Protein AF-F8VVF8-F1 (afdb_monomer_lite)

Structure (mmCIF, N/CA/C/O backbone):
data_AF-F8VVF8-F1
#
_entry.id   AF-F8VVF8-F1
#
loop_
_atom_site.group_PDB
_atom_site.id
_atom_site.type_symbol
_atom_site.label_atom_id
_atom_site.label_alt_id
_atom_site.label_comp_id
_atom_s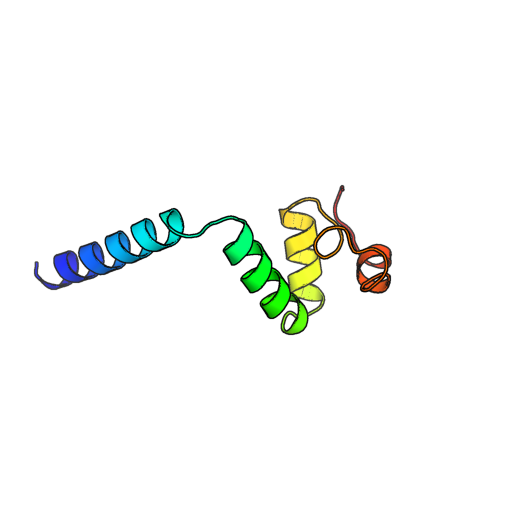ite.label_asym_id
_atom_site.label_entity_id
_atom_site.label_seq_id
_atom_site.pdbx_PDB_ins_code
_atom_site.Cartn_x
_atom_site.Cartn_y
_atom_site.Cartn_z
_atom_site.occupancy
_atom_site.B_iso_or_equiv
_atom_site.auth_seq_id
_atom_site.auth_comp_id
_atom_site.auth_asym_id
_atom_site.auth_atom_id
_atom_site.pdbx_PDB_model_num
ATOM 1 N N .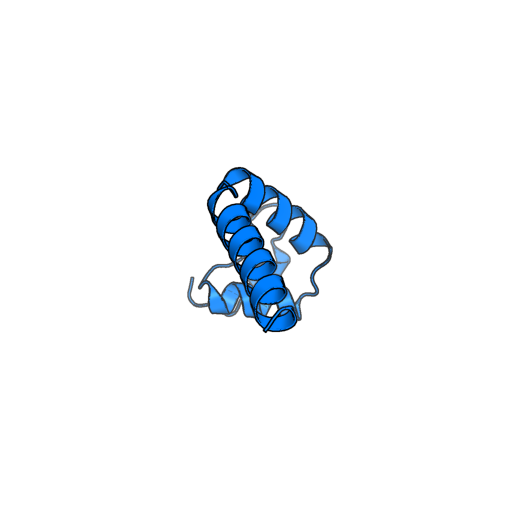 MET A 1 1 ? -27.074 -10.868 17.898 1.00 76.38 1 MET A N 1
ATOM 2 C CA . MET A 1 1 ? -27.234 -9.704 16.992 1.00 76.38 1 MET A CA 1
ATOM 3 C C . MET A 1 1 ? -26.195 -8.595 17.222 1.00 76.38 1 MET A C 1
ATOM 5 O O . MET A 1 1 ? -25.904 -7.880 16.279 1.00 76.38 1 MET A O 1
ATOM 9 N N . ILE A 1 2 ? -25.565 -8.488 18.405 1.00 90.94 2 ILE A N 1
ATOM 10 C CA . ILE A 1 2 ? -24.519 -7.478 18.701 1.00 90.94 2 ILE A CA 1
ATOM 11 C C . ILE A 1 2 ? -23.245 -7.642 17.851 1.00 90.94 2 ILE A C 1
ATOM 13 O O . ILE A 1 2 ? -22.726 -6.661 17.331 1.00 90.94 2 ILE A O 1
ATOM 17 N N . ILE A 1 3 ? -22.764 -8.874 17.664 1.00 94.50 3 ILE A N 1
ATOM 18 C CA . ILE A 1 3 ? -21.538 -9.146 16.890 1.00 94.50 3 ILE A CA 1
ATOM 19 C C . ILE A 1 3 ? -21.677 -8.691 15.430 1.00 94.50 3 ILE A C 1
ATOM 21 O O . ILE A 1 3 ? -20.778 -8.050 14.901 1.00 94.50 3 ILE A O 1
ATOM 25 N N . LEU A 1 4 ? -22.832 -8.948 14.806 1.00 90.62 4 LEU A N 1
ATOM 26 C CA . LEU A 1 4 ? -23.122 -8.496 13.440 1.00 90.62 4 LEU A CA 1
ATOM 27 C C . LEU A 1 4 ? -23.113 -6.962 13.336 1.00 90.62 4 LEU A C 1
ATOM 29 O O . LEU A 1 4 ? -22.567 -6.419 12.382 1.00 90.62 4 LEU A O 1
ATOM 33 N N . GLY A 1 5 ? -23.651 -6.265 14.344 1.00 94.25 5 GLY A N 1
ATOM 34 C CA . GLY A 1 5 ? -23.603 -4.803 14.416 1.00 94.25 5 GLY A CA 1
ATOM 35 C C . GLY A 1 5 ? -22.179 -4.252 14.546 1.00 94.25 5 GLY A C 1
ATOM 36 O O . GLY A 1 5 ? -21.831 -3.299 13.858 1.00 94.25 5 GLY A O 1
ATOM 37 N N . LEU A 1 6 ? -21.325 -4.876 15.367 1.00 95.19 6 LEU A N 1
ATOM 38 C CA . LEU A 1 6 ? -19.918 -4.474 15.495 1.00 95.19 6 LEU A CA 1
ATOM 39 C C . LEU A 1 6 ? -19.151 -4.643 14.179 1.00 95.19 6 LEU A C 1
ATOM 41 O O . LEU A 1 6 ? -18.436 -3.732 13.768 1.00 95.19 6 LEU A O 1
ATOM 45 N N . VAL A 1 7 ? -19.333 -5.774 13.493 1.00 95.62 7 VAL A N 1
ATOM 46 C CA . VAL A 1 7 ? -18.700 -6.022 12.188 1.00 95.62 7 VAL A CA 1
ATOM 47 C C . VAL A 1 7 ? -19.155 -4.990 11.152 1.00 95.62 7 VAL A C 1
ATOM 49 O O . VAL A 1 7 ? -18.325 -4.483 10.401 1.00 95.62 7 VAL A O 1
ATOM 52 N N . PHE A 1 8 ? -20.437 -4.615 11.158 1.00 95.12 8 PHE A N 1
ATOM 53 C CA . PHE A 1 8 ? -20.969 -3.578 10.272 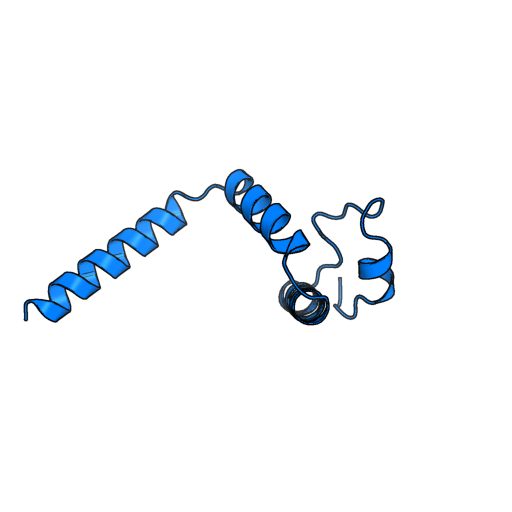1.00 95.12 8 PHE A CA 1
ATOM 54 C C . PHE A 1 8 ? -20.309 -2.212 10.508 1.00 95.12 8 PHE A C 1
ATOM 56 O O . PHE A 1 8 ? -19.923 -1.543 9.551 1.00 95.12 8 PHE A O 1
ATOM 63 N N . ILE A 1 9 ? -20.111 -1.818 11.772 1.00 95.81 9 ILE A N 1
ATOM 64 C CA . ILE A 1 9 ? -19.421 -0.563 12.109 1.00 95.81 9 ILE A CA 1
ATOM 65 C C . ILE A 1 9 ? -17.971 -0.592 11.609 1.00 95.81 9 ILE A C 1
ATOM 67 O O . ILE A 1 9 ? -17.532 0.367 10.978 1.00 95.81 9 ILE A O 1
ATOM 71 N N . PHE A 1 10 ? -17.237 -1.688 11.831 1.00 95.75 10 PHE A N 1
ATOM 72 C CA . PHE A 1 10 ? -15.859 -1.807 11.342 1.00 95.75 10 PHE A CA 1
ATOM 73 C C . PHE A 1 10 ? -15.772 -1.721 9.817 1.00 95.75 10 PHE A C 1
ATOM 75 O O . PHE A 1 10 ? -14.951 -0.971 9.294 1.00 95.75 10 PHE A O 1
ATOM 82 N N . GLN A 1 11 ? -16.637 -2.441 9.102 1.00 93.44 11 GLN A N 1
ATOM 83 C CA . GLN A 1 11 ? -16.681 -2.396 7.640 1.00 93.44 11 GLN A CA 1
ATOM 84 C C . GLN A 1 11 ? -16.986 -0.983 7.131 1.00 93.44 11 GLN A C 1
ATOM 86 O O . GLN A 1 11 ? -16.278 -0.486 6.257 1.00 93.44 11 GLN A O 1
ATOM 91 N N . PHE A 1 12 ? -17.973 -0.304 7.725 1.00 94.81 12 PHE A N 1
ATOM 92 C CA . PHE A 1 12 ? -18.345 1.060 7.351 1.00 94.81 12 PHE A CA 1
ATOM 93 C C . PHE A 1 12 ? -17.198 2.058 7.561 1.00 94.81 12 PHE A C 1
ATOM 95 O O . PHE A 1 12 ? -16.907 2.868 6.681 1.00 94.81 12 PHE A O 1
ATOM 102 N N . VAL A 1 13 ? -16.497 1.973 8.694 1.00 94.94 13 VAL A N 1
ATOM 103 C CA . VAL A 1 13 ? -15.341 2.835 8.985 1.00 94.94 13 VAL A CA 1
ATOM 104 C C . VAL A 1 13 ? -14.211 2.602 7.982 1.00 94.94 13 VAL A C 1
ATOM 106 O O . VAL A 1 13 ? -13.633 3.572 7.485 1.00 94.94 13 VAL A O 1
ATOM 109 N N . ILE A 1 14 ? -13.916 1.343 7.642 1.00 94.12 14 ILE A N 1
ATOM 110 C CA . ILE A 1 14 ? -12.884 1.006 6.651 1.00 94.12 14 ILE A CA 1
ATOM 111 C C . ILE A 1 14 ? -13.264 1.584 5.282 1.00 94.12 14 ILE A C 1
ATOM 113 O O . ILE A 1 14 ? -12.446 2.268 4.671 1.00 94.12 14 ILE A O 1
ATOM 117 N N . SER A 1 15 ? -14.512 1.414 4.836 1.00 94.00 15 SER A N 1
ATOM 118 C CA . SER A 1 15 ? -14.991 1.986 3.570 1.00 94.00 15 SER A CA 1
ATOM 119 C C . SER A 1 15 ? -14.881 3.513 3.529 1.00 94.00 15 SER A C 1
ATOM 121 O O . SER A 1 15 ? -14.368 4.063 2.553 1.00 94.00 15 SER A O 1
ATOM 123 N N . CYS A 1 16 ? -15.295 4.209 4.592 1.00 92.38 16 CYS A N 1
ATOM 124 C CA . CYS A 1 16 ? -15.165 5.666 4.689 1.00 92.38 16 CYS A CA 1
ATOM 125 C C . CYS A 1 16 ? -13.696 6.117 4.673 1.00 92.38 16 CYS A C 1
ATOM 127 O O . CYS A 1 16 ? -13.362 7.123 4.049 1.00 92.38 16 CYS A O 1
ATOM 129 N N . SER A 1 17 ? -12.809 5.354 5.313 1.00 90.94 17 SER A N 1
ATOM 130 C CA . SER A 1 17 ? -11.367 5.627 5.332 1.00 90.94 17 SER A CA 1
ATOM 131 C C . SER A 1 17 ? -10.746 5.481 3.942 1.00 90.94 17 SER A C 1
ATOM 133 O O . SER A 1 17 ? -9.954 6.327 3.531 1.00 90.94 17 SER A O 1
ATOM 135 N N . CYS A 1 18 ? -11.146 4.452 3.188 1.00 86.69 18 CYS A N 1
ATOM 136 C CA . CYS A 1 18 ? -10.732 4.271 1.798 1.00 86.69 18 CYS A CA 1
ATOM 137 C C . CYS A 1 18 ? -11.209 5.418 0.898 1.00 86.69 18 CYS A C 1
ATOM 139 O O . CYS A 1 18 ? -10.485 5.801 -0.014 1.00 86.69 18 CYS A O 1
ATOM 141 N N . LEU A 1 19 ? -12.390 5.990 1.159 1.00 88.19 19 LEU A N 1
ATOM 142 C CA . LEU A 1 19 ? -12.905 7.127 0.390 1.00 88.19 19 LEU A CA 1
ATOM 143 C C . LEU A 1 19 ? -12.184 8.441 0.725 1.00 88.19 19 LEU A C 1
ATOM 145 O O . LEU A 1 19 ? -11.996 9.285 -0.145 1.00 88.19 19 LEU A O 1
ATOM 149 N N . ALA A 1 20 ? -11.756 8.608 1.978 1.00 88.94 20 ALA A N 1
ATOM 150 C CA . ALA A 1 20 ? -10.989 9.769 2.423 1.00 88.94 20 ALA A CA 1
ATOM 151 C C . ALA A 1 20 ? -9.520 9.746 1.958 1.00 88.94 20 ALA A C 1
ATOM 153 O O . ALA A 1 20 ? -8.811 10.749 2.090 1.00 88.94 20 ALA A O 1
ATOM 154 N N . ILE A 1 21 ? -9.033 8.612 1.438 1.00 88.00 21 ILE A N 1
ATOM 155 C CA . ILE A 1 21 ? -7.656 8.485 0.972 1.00 88.00 21 ILE A CA 1
ATOM 156 C C . ILE A 1 21 ? -7.500 9.182 -0.389 1.00 88.00 21 ILE A C 1
ATOM 158 O O . ILE A 1 21 ? -8.091 8.805 -1.398 1.00 88.00 21 ILE A O 1
ATOM 162 N N . ASN A 1 22 ? -6.684 10.233 -0.423 1.00 84.75 22 ASN A N 1
ATOM 163 C CA . ASN A 1 22 ? -6.357 10.936 -1.662 1.00 84.75 22 ASN A CA 1
ATOM 164 C C . ASN A 1 22 ? -5.202 10.250 -2.401 1.00 84.75 22 ASN A C 1
ATOM 166 O O . ASN A 1 22 ? -4.351 9.606 -1.784 1.00 84.75 22 ASN A O 1
ATOM 170 N N . ARG A 1 23 ? -5.118 10.470 -3.722 1.00 81.75 23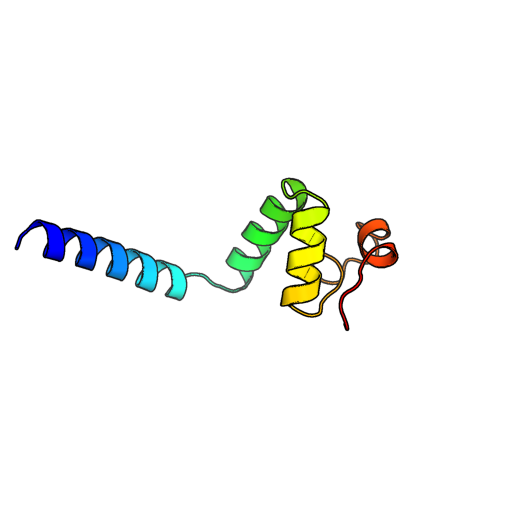 ARG A N 1
ATOM 171 C CA . ARG A 1 23 ? -4.044 9.932 -4.579 1.00 81.75 23 ARG A CA 1
ATOM 172 C C . ARG A 1 23 ? -2.643 10.244 -4.052 1.00 81.75 23 ARG A C 1
ATOM 174 O O . ARG A 1 23 ? -1.812 9.355 -4.048 1.00 81.75 23 ARG A O 1
ATOM 181 N N . SER A 1 24 ? -2.404 11.446 -3.524 1.00 81.12 24 SER A N 1
ATOM 182 C CA . SER A 1 24 ? -1.104 11.811 -2.937 1.00 81.12 24 SER A CA 1
ATOM 183 C C . SER A 1 24 ? -0.717 10.930 -1.747 1.00 81.12 24 SER A C 1
ATOM 185 O O . SER A 1 24 ? 0.405 10.446 -1.674 1.00 81.12 24 SER A O 1
ATOM 187 N N . LYS A 1 25 ? -1.666 10.646 -0.848 1.00 82.31 25 LYS A N 1
ATOM 188 C CA . LYS A 1 25 ? -1.433 9.753 0.297 1.00 82.31 25 LYS A CA 1
ATOM 189 C C . LYS A 1 25 ? -1.246 8.308 -0.144 1.00 82.31 25 LYS A C 1
ATOM 191 O O . LYS A 1 25 ? -0.448 7.588 0.443 1.00 82.31 25 LYS A O 1
ATOM 196 N N . GLN A 1 26 ? -1.962 7.897 -1.186 1.00 83.56 26 GLN A N 1
ATOM 197 C CA . GLN A 1 26 ? -1.786 6.586 -1.797 1.00 83.56 26 GLN A CA 1
ATOM 198 C C . GLN A 1 26 ? -0.373 6.444 -2.391 1.00 83.56 26 GLN A C 1
ATOM 200 O O . GLN A 1 26 ? 0.280 5.436 -2.148 1.00 83.56 26 GLN A O 1
ATOM 205 N N . THR A 1 27 ? 0.133 7.475 -3.076 1.00 83.94 27 THR A N 1
ATOM 206 C CA . THR A 1 27 ? 1.502 7.526 -3.612 1.00 83.94 27 THR A CA 1
ATOM 207 C C . THR A 1 27 ? 2.555 7.401 -2.510 1.00 83.94 27 THR A C 1
ATOM 209 O O . THR A 1 27 ? 3.470 6.594 -2.647 1.00 83.94 27 THR A O 1
ATOM 212 N N . ASP A 1 28 ? 2.409 8.137 -1.403 1.00 85.88 28 ASP A N 1
ATOM 213 C CA . ASP A 1 28 ? 3.351 8.088 -0.273 1.00 85.88 28 ASP A CA 1
ATOM 214 C C . ASP A 1 28 ? 3.411 6.698 0.370 1.00 85.88 28 ASP A C 1
ATOM 216 O O . ASP A 1 28 ? 4.493 6.174 0.641 1.00 85.88 28 ASP A O 1
ATOM 220 N N . VAL A 1 29 ? 2.246 6.077 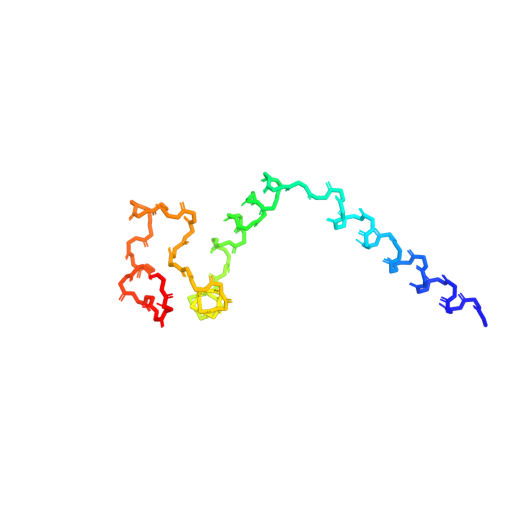0.586 1.00 86.44 29 VAL A N 1
ATOM 221 C CA . VAL A 1 29 ? 2.157 4.724 1.150 1.00 86.44 29 VAL A CA 1
ATOM 222 C C . VAL A 1 29 ? 2.789 3.707 0.208 1.00 86.44 29 VAL A C 1
ATOM 224 O O . VAL A 1 29 ? 3.582 2.883 0.663 1.00 86.44 29 VAL A O 1
ATOM 227 N N . ILE A 1 30 ? 2.490 3.784 -1.094 1.00 85.12 30 ILE A N 1
ATOM 228 C CA . ILE A 1 30 ? 3.081 2.881 -2.086 1.00 85.12 30 ILE A CA 1
ATOM 229 C C . ILE A 1 30 ? 4.597 3.067 -2.113 1.00 85.12 30 ILE A C 1
ATOM 231 O O . ILE A 1 30 ? 5.307 2.075 -2.026 1.00 85.12 30 ILE A O 1
ATOM 235 N N . ASN A 1 31 ? 5.105 4.301 -2.131 1.00 85.62 31 ASN A N 1
ATOM 236 C CA . ASN A 1 31 ? 6.542 4.578 -2.126 1.00 85.62 31 ASN A CA 1
ATOM 237 C C . ASN A 1 31 ? 7.249 3.999 -0.887 1.00 85.62 31 ASN A C 1
ATOM 239 O O . ASN A 1 31 ? 8.281 3.340 -1.005 1.00 85.62 31 ASN A O 1
ATOM 243 N N . ALA A 1 32 ? 6.661 4.169 0.300 1.00 86.94 32 ALA A N 1
ATOM 244 C CA . ALA A 1 32 ? 7.189 3.576 1.527 1.00 86.94 32 ALA A CA 1
ATOM 245 C C . ALA A 1 32 ? 7.155 2.038 1.486 1.00 86.94 32 ALA A C 1
ATOM 247 O O . ALA A 1 32 ? 8.114 1.379 1.887 1.00 86.94 32 ALA A O 1
ATOM 248 N N . SER A 1 33 ? 6.068 1.456 0.971 1.00 85.56 33 SER A N 1
ATOM 249 C CA . SER A 1 33 ? 5.925 0.002 0.840 1.00 85.56 33 SER A CA 1
ATOM 250 C C . SER A 1 33 ? 6.809 -0.595 -0.256 1.00 85.56 33 SER A C 1
ATOM 252 O O . SER A 1 33 ? 7.255 -1.731 -0.137 1.00 85.56 33 SER A O 1
ATOM 254 N N . TRP A 1 34 ? 7.137 0.174 -1.291 1.00 83.69 34 TRP A N 1
ATOM 255 C CA . TRP A 1 34 ? 7.964 -0.268 -2.405 1.00 83.69 34 TRP A CA 1
ATOM 256 C C . TRP A 1 34 ? 9.367 -0.649 -1.931 1.00 83.69 34 TRP A C 1
ATOM 258 O O . TRP A 1 34 ? 9.901 -1.673 -2.347 1.00 83.69 34 TRP A O 1
ATOM 268 N N . TRP A 1 35 ? 9.926 0.120 -0.989 1.00 79.06 35 TRP A N 1
ATOM 269 C CA . TRP A 1 35 ? 11.213 -0.169 -0.349 1.00 79.06 35 TRP A CA 1
ATOM 270 C C . TRP A 1 35 ? 11.204 -1.411 0.549 1.00 79.06 35 TRP A C 1
ATOM 272 O O . TRP A 1 35 ? 12.259 -2.005 0.758 1.00 79.06 35 TRP A O 1
ATOM 282 N N . VAL A 1 36 ? 10.045 -1.800 1.090 1.00 86.38 36 VAL A N 1
ATOM 283 C CA . VAL A 1 36 ? 9.922 -2.983 1.961 1.00 86.38 36 VAL A CA 1
ATOM 284 C C . VAL A 1 36 ? 9.503 -4.240 1.194 1.00 86.38 36 VAL A C 1
ATOM 286 O O . VAL A 1 36 ? 9.688 -5.357 1.677 1.00 86.38 36 VAL A O 1
ATOM 289 N N . MET A 1 37 ? 8.926 -4.073 0.004 1.00 83.00 37 MET A N 1
ATOM 290 C CA . MET A 1 37 ? 8.458 -5.169 -0.833 1.00 83.00 37 MET A CA 1
ATOM 291 C C . MET A 1 37 ? 9.610 -5.939 -1.478 1.00 83.00 37 MET A C 1
ATOM 293 O O . MET A 1 37 ? 10.597 -5.375 -1.942 1.00 83.00 37 MET A O 1
A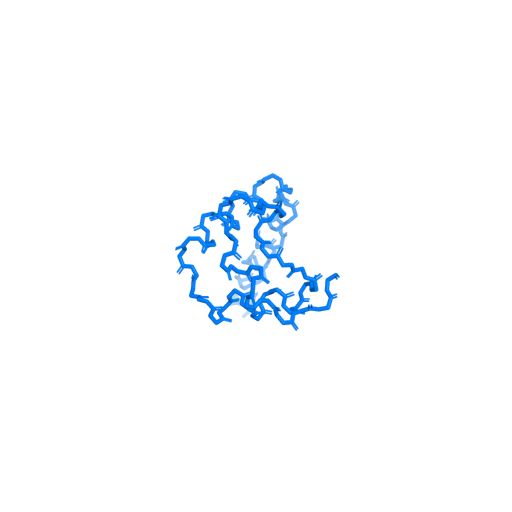TOM 297 N N . SER A 1 38 ? 9.434 -7.258 -1.567 1.00 84.38 38 SER A N 1
ATOM 298 C CA . SER A 1 38 ? 10.352 -8.139 -2.286 1.00 84.38 38 SER A CA 1
ATOM 299 C C . SER A 1 38 ? 10.125 -8.061 -3.800 1.00 84.38 38 SER A C 1
ATOM 301 O O . SER A 1 38 ? 9.005 -7.814 -4.248 1.00 84.38 38 SER A O 1
ATOM 303 N N . ASN A 1 39 ? 11.158 -8.371 -4.592 1.00 82.62 39 ASN A N 1
ATOM 304 C CA . ASN A 1 39 ? 11.104 -8.383 -6.061 1.00 82.62 39 ASN A CA 1
ATOM 305 C C . ASN A 1 39 ? 9.944 -9.218 -6.626 1.00 82.62 39 ASN A C 1
ATOM 307 O O . ASN A 1 39 ? 9.382 -8.857 -7.649 1.00 82.62 39 ASN A O 1
ATOM 311 N N . LYS A 1 40 ? 9.544 -10.309 -5.955 1.00 85.12 40 LYS A N 1
ATOM 312 C CA . LYS A 1 40 ? 8.397 -11.125 -6.395 1.00 85.12 40 LYS A CA 1
ATOM 313 C C . LYS A 1 40 ? 7.069 -10.391 -6.268 1.00 85.12 40 LYS A C 1
ATOM 315 O O . LYS A 1 40 ? 6.265 -10.430 -7.185 1.00 85.12 40 LYS A O 1
ATOM 320 N N . THR A 1 41 ? 6.858 -9.703 -5.148 1.00 86.44 41 THR A N 1
ATOM 321 C CA . THR A 1 41 ? 5.639 -8.920 -4.937 1.00 86.44 41 THR A CA 1
ATOM 322 C C . THR A 1 41 ? 5.606 -7.712 -5.871 1.00 86.44 41 THR A C 1
ATOM 324 O O . THR A 1 41 ? 4.525 -7.301 -6.266 1.00 86.44 41 THR A O 1
ATOM 327 N N . ARG A 1 42 ? 6.774 -7.154 -6.228 1.00 84.44 42 ARG A N 1
ATOM 328 C CA . ARG A 1 42 ? 6.905 -6.057 -7.202 1.00 84.44 42 ARG A CA 1
ATOM 329 C C . ARG A 1 42 ? 6.515 -6.516 -8.611 1.00 84.44 42 ARG A C 1
ATOM 331 O O . ARG A 1 42 ? 5.602 -5.915 -9.156 1.00 84.44 42 ARG A O 1
ATOM 338 N N . ASP A 1 43 ? 7.068 -7.627 -9.110 1.00 84.94 43 ASP A N 1
ATOM 339 C CA . ASP A 1 43 ? 6.719 -8.195 -10.433 1.00 84.94 43 ASP A CA 1
ATOM 340 C C . ASP A 1 43 ? 5.220 -8.512 -10.558 1.00 84.94 43 ASP A C 1
ATOM 342 O O . ASP A 1 43 ? 4.589 -8.240 -11.577 1.00 84.94 43 ASP A O 1
ATOM 346 N N . GLU A 1 44 ? 4.615 -9.052 -9.500 1.00 87.38 44 GLU A N 1
ATOM 347 C CA . GLU A 1 44 ? 3.190 -9.391 -9.494 1.00 87.38 44 GLU A CA 1
ATOM 348 C C . GLU A 1 44 ? 2.296 -8.137 -9.483 1.00 87.38 44 GLU A C 1
ATOM 350 O O . GLU A 1 44 ? 1.229 -8.122 -10.104 1.00 87.38 44 GLU A O 1
ATOM 355 N N . LEU A 1 45 ? 2.752 -7.061 -8.829 1.00 87.44 45 LEU A N 1
ATOM 356 C CA . LEU A 1 45 ? 2.107 -5.747 -8.868 1.00 87.44 45 LEU A CA 1
ATOM 357 C C . LEU A 1 45 ? 2.240 -5.110 -10.253 1.00 87.44 45 LEU A C 1
ATOM 359 O O . LEU A 1 45 ? 1.243 -4.663 -10.808 1.00 87.44 45 LEU A O 1
ATOM 363 N N . GLU A 1 46 ? 3.439 -5.125 -10.826 1.00 85.50 46 GLU A N 1
ATOM 364 C CA . GLU A 1 46 ? 3.731 -4.627 -12.172 1.00 85.50 46 GLU A CA 1
ATOM 365 C C . GLU A 1 46 ? 2.870 -5.334 -13.224 1.00 85.50 46 GLU A C 1
ATOM 367 O O . GLU A 1 46 ? 2.208 -4.679 -14.026 1.00 85.50 46 GLU A O 1
ATOM 372 N N . ARG A 1 47 ? 2.752 -6.667 -13.151 1.00 86.75 47 ARG A N 1
ATOM 373 C CA . ARG A 1 47 ? 1.849 -7.452 -14.009 1.00 86.75 47 ARG A CA 1
ATOM 374 C C . ARG A 1 47 ? 0.372 -7.161 -13.790 1.00 86.75 47 ARG A C 1
ATOM 376 O O . ARG A 1 47 ? -0.389 -7.157 -14.746 1.00 86.75 47 ARG A O 1
ATOM 383 N N . SER A 1 48 ? -0.058 -6.979 -12.545 1.00 87.94 48 SER A N 1
ATOM 384 C CA . SER A 1 48 ? -1.481 -6.754 -12.248 1.00 87.94 48 SER A CA 1
ATOM 385 C C . SER A 1 48 ? -1.960 -5.373 -12.692 1.00 87.94 48 SER A C 1
ATOM 387 O O . SER A 1 48 ? -3.151 -5.187 -12.936 1.00 87.94 48 SER A O 1
ATOM 389 N N . PHE A 1 49 ? -1.047 -4.404 -12.755 1.00 85.19 49 PHE A N 1
ATOM 390 C CA . PHE A 1 49 ? -1.335 -3.026 -13.141 1.00 85.19 49 PHE A CA 1
ATOM 391 C C . PHE A 1 49 ? -0.822 -2.664 -14.541 1.00 85.19 49 PHE A C 1
ATOM 393 O O . PHE A 1 49 ? -1.004 -1.512 -14.937 1.00 85.19 49 PHE A O 1
ATOM 400 N N . ASP A 1 50 ? -0.216 -3.616 -15.263 1.00 84.00 50 ASP A N 1
ATOM 401 C CA . ASP A 1 50 ? 0.456 -3.414 -16.554 1.00 84.00 50 ASP A CA 1
ATOM 402 C C . ASP A 1 50 ? 1.339 -2.151 -16.543 1.00 84.00 50 ASP A C 1
ATOM 404 O O . ASP A 1 50 ? 1.214 -1.242 -17.364 1.00 84.00 50 ASP A O 1
ATOM 408 N N . CYS A 1 51 ? 2.206 -2.058 -15.530 1.00 82.44 51 CYS A N 1
ATOM 409 C CA . CYS A 1 51 ? 3.158 -0.963 -15.374 1.00 82.44 51 CYS A CA 1
ATOM 410 C C . CYS A 1 51 ? 4.540 -1.479 -14.951 1.00 82.44 51 CYS A C 1
ATOM 412 O O . CYS A 1 51 ? 4.635 -2.514 -14.304 1.00 82.44 51 CYS A O 1
ATOM 414 N N . CYS A 1 52 ? 5.611 -0.750 -15.285 1.00 82.94 52 CYS A N 1
ATOM 415 C CA . CYS A 1 52 ? 6.969 -1.073 -14.835 1.00 82.94 52 CYS A CA 1
ATOM 416 C C . CYS A 1 52 ? 7.547 0.062 -13.986 1.00 82.94 52 CYS A C 1
ATOM 418 O O . CYS A 1 52 ? 7.568 1.228 -14.398 1.00 82.94 52 CYS A O 1
ATOM 420 N N . GLY A 1 53 ? 8.079 -0.300 -12.821 1.00 77.94 53 GLY A N 1
ATOM 421 C CA . GLY A 1 53 ? 8.737 0.591 -11.881 1.00 77.94 53 GLY A CA 1
ATOM 422 C C . GLY A 1 53 ? 7.791 1.498 -11.089 1.00 77.94 53 GLY A C 1
ATOM 423 O O . GLY A 1 53 ? 6.623 1.725 -11.409 1.00 77.94 53 GLY A O 1
ATOM 424 N N . LEU A 1 54 ? 8.334 2.087 -10.026 1.00 73.88 54 LEU A N 1
ATOM 425 C CA . LEU A 1 54 ? 7.596 3.018 -9.181 1.00 73.88 54 LEU A CA 1
ATOM 426 C C . LEU A 1 54 ? 7.523 4.410 -9.831 1.00 73.88 54 LEU A C 1
ATOM 428 O O . LEU A 1 54 ? 8.533 5.101 -9.962 1.00 73.88 54 LEU A O 1
ATOM 432 N N . PHE A 1 55 ? 6.313 4.830 -10.214 1.00 70.31 55 PHE A N 1
ATOM 433 C CA . PHE A 1 55 ? 5.998 6.161 -10.765 1.00 70.31 55 PHE A CA 1
ATOM 434 C C . PHE A 1 55 ? 6.831 6.585 -11.988 1.00 70.31 55 PHE A C 1
ATOM 436 O O . PHE A 1 55 ? 7.058 7.778 -12.178 1.00 70.31 55 PHE A O 1
ATOM 443 N N . ASN A 1 56 ? 7.274 5.646 -12.835 1.00 61.59 56 ASN A N 1
ATOM 444 C CA . ASN A 1 56 ? 8.125 5.964 -13.992 1.00 61.59 56 ASN A CA 1
ATOM 445 C C . ASN A 1 56 ? 9.437 6.693 -13.604 1.00 61.59 56 ASN A C 1
ATOM 447 O O . ASN A 1 56 ? 10.029 7.397 -14.421 1.00 61.59 56 ASN A O 1
ATOM 451 N N . LEU A 1 57 ? 9.928 6.543 -12.362 1.00 62.72 57 LEU A N 1
ATOM 452 C CA . LEU A 1 57 ? 11.267 7.014 -11.992 1.00 62.72 57 LEU A CA 1
ATOM 453 C C . LEU A 1 57 ? 12.319 6.029 -12.515 1.00 62.72 57 LEU A C 1
ATOM 455 O O . LEU A 1 57 ? 12.932 5.268 -11.765 1.00 62.72 57 LEU A O 1
ATOM 459 N N . THR A 1 58 ? 12.549 6.079 -13.826 1.00 54.53 58 THR A N 1
ATOM 460 C CA . THR A 1 58 ? 13.532 5.263 -14.558 1.00 54.53 58 THR A CA 1
ATOM 461 C C . THR A 1 58 ? 14.951 5.410 -13.992 1.00 54.53 58 THR A C 1
ATOM 463 O O . THR A 1 58 ? 15.783 4.524 -14.140 1.00 54.53 58 THR A O 1
ATOM 466 N N . THR A 1 59 ? 15.236 6.514 -13.296 1.00 54.00 59 THR A N 1
ATOM 467 C CA . THR A 1 59 ? 16.578 6.856 -12.811 1.00 54.00 59 THR A CA 1
ATOM 468 C C . THR A 1 59 ? 16.975 6.187 -11.496 1.00 54.00 59 THR A C 1
ATOM 470 O O . THR A 1 59 ? 18.169 6.112 -11.215 1.00 54.00 59 THR A O 1
ATOM 473 N N . LEU A 1 60 ? 16.022 5.707 -10.687 1.00 55.66 60 LEU A N 1
ATOM 474 C CA . LEU A 1 60 ? 16.310 5.158 -9.350 1.00 55.66 60 LEU A CA 1
ATOM 475 C C . LEU A 1 60 ? 16.150 3.630 -9.283 1.00 55.66 60 LEU A C 1
ATOM 477 O O . LEU A 1 60 ? 16.760 2.988 -8.433 1.00 55.66 60 LEU A O 1
ATOM 481 N N . TYR A 1 61 ? 15.393 3.046 -10.217 1.00 59.94 61 TYR A N 1
ATOM 482 C CA . TYR A 1 61 ? 15.018 1.627 -10.228 1.00 59.94 61 TYR A CA 1
ATOM 483 C C . TYR A 1 61 ? 15.181 0.986 -11.613 1.00 59.94 61 TYR A C 1
ATOM 485 O O . TYR A 1 61 ? 14.318 0.256 -12.090 1.00 59.94 61 TYR A O 1
ATOM 493 N N . GLN A 1 62 ? 16.308 1.251 -12.276 1.00 56.53 62 GLN A N 1
ATOM 494 C CA . GLN A 1 62 ? 16.584 0.696 -13.607 1.00 56.53 62 GLN A CA 1
ATOM 495 C C . GLN A 1 62 ? 16.577 -0.845 -13.617 1.00 56.53 62 GLN A C 1
ATOM 497 O O . GLN A 1 62 ? 16.146 -1.452 -14.589 1.00 56.53 62 GLN A O 1
ATOM 502 N N . GLN A 1 63 ? 16.946 -1.473 -12.492 1.00 59.75 63 GLN A N 1
ATOM 503 C CA . GLN A 1 63 ? 16.881 -2.924 -12.334 1.00 59.75 63 GLN A CA 1
ATOM 504 C C . GLN A 1 63 ? 15.442 -3.467 -12.385 1.00 59.75 63 GLN A C 1
ATOM 506 O O . GLN A 1 63 ? 15.247 -4.542 -12.931 1.00 59.75 63 GLN A O 1
ATOM 511 N N . ASP A 1 64 ? 14.425 -2.764 -11.875 1.00 61.12 64 ASP A N 1
ATOM 512 C CA . ASP A 1 64 ? 13.040 -3.253 -11.994 1.00 61.12 64 ASP A CA 1
ATOM 513 C C . ASP A 1 64 ? 12.559 -3.223 -13.444 1.00 61.12 64 ASP A C 1
ATOM 515 O O . ASP A 1 64 ? 11.845 -4.120 -13.868 1.00 61.12 64 ASP A O 1
ATOM 519 N N . TYR A 1 65 ? 13.021 -2.253 -14.237 1.00 63.56 65 TYR A N 1
ATOM 520 C CA . TYR A 1 65 ? 12.644 -2.136 -15.644 1.00 63.56 65 TYR A CA 1
ATOM 521 C C . TYR A 1 65 ? 13.205 -3.282 -16.502 1.00 63.56 65 TYR A C 1
ATOM 523 O O . TYR A 1 65 ? 12.495 -3.815 -17.350 1.00 63.56 65 TYR A O 1
ATOM 531 N N . ASP A 1 66 ? 14.449 -3.704 -16.250 1.00 63.81 66 ASP A N 1
ATOM 532 C CA . ASP A 1 66 ? 15.101 -4.798 -16.991 1.00 63.81 66 ASP A CA 1
ATOM 533 C C . ASP A 1 66 ? 14.501 -6.186 -16.688 1.00 63.81 66 ASP A C 1
ATOM 535 O O . ASP A 1 66 ? 14.597 -7.097 -17.512 1.00 63.81 66 ASP A O 1
ATOM 539 N N . PHE A 1 67 ? 13.889 -6.366 -15.512 1.00 67.62 67 PHE A N 1
ATOM 540 C CA . PHE A 1 67 ? 13.250 -7.627 -15.108 1.00 67.62 67 PHE A CA 1
ATOM 541 C C . PHE A 1 67 ? 11.721 -7.601 -15.206 1.00 67.62 67 PHE A C 1
ATOM 543 O O . PHE A 1 67 ? 11.088 -8.630 -14.961 1.00 67.62 67 PHE A O 1
ATOM 550 N N . CYS A 1 68 ? 11.131 -6.465 -15.577 1.00 77.25 68 CYS A N 1
ATOM 551 C CA . CYS A 1 68 ? 9.691 -6.315 -15.676 1.00 77.25 68 CYS A CA 1
ATOM 552 C C . CYS A 1 68 ? 9.141 -7.160 -16.830 1.00 77.25 68 CYS A C 1
ATOM 554 O O . CYS A 1 68 ? 9.613 -7.108 -17.966 1.00 77.25 68 CYS A O 1
ATOM 556 N N . THR A 1 69 ? 8.116 -7.955 -16.534 1.00 78.44 69 THR A N 1
ATOM 557 C CA . THR A 1 69 ? 7.491 -8.865 -17.507 1.00 78.44 69 THR A CA 1
ATOM 558 C C . THR A 1 69 ? 6.023 -8.534 -17.793 1.00 78.44 69 THR A C 1
ATOM 560 O O . THR A 1 69 ? 5.294 -9.357 -18.357 1.00 78.44 69 THR A O 1
ATOM 563 N N . ALA A 1 70 ? 5.592 -7.338 -17.393 1.00 79.38 70 ALA A N 1
ATOM 564 C CA . ALA A 1 70 ? 4.262 -6.784 -17.616 1.00 79.38 70 ALA A CA 1
ATOM 565 C C . ALA A 1 70 ? 4.136 -6.121 -19.001 1.00 79.38 70 ALA A C 1
ATOM 567 O O . ALA A 1 70 ? 5.135 -5.699 -19.586 1.00 79.38 70 ALA A O 1
ATOM 568 N N . ILE A 1 71 ? 2.916 -6.032 -19.537 1.00 70.75 71 ILE A N 1
ATOM 569 C CA . ILE A 1 71 ? 2.658 -5.509 -20.887 1.00 70.75 71 ILE A CA 1
ATOM 570 C C . ILE A 1 71 ? 2.337 -4.012 -20.761 1.00 70.75 71 ILE A C 1
ATOM 572 O O . ILE A 1 71 ? 1.175 -3.622 -20.764 1.00 70.75 71 ILE A O 1
ATOM 576 N N . CYS A 1 72 ? 3.372 -3.193 -20.577 1.00 69.00 72 CYS A N 1
ATOM 577 C CA . CYS A 1 72 ? 3.251 -1.770 -20.227 1.00 69.00 72 CYS A CA 1
ATOM 578 C C . CYS A 1 72 ? 3.291 -0.834 -21.438 1.00 69.00 72 CYS A C 1
ATOM 580 O O . CYS A 1 72 ? 4.007 -1.162 -22.413 1.00 69.00 72 CYS A O 1
#

Sequence (72 aa):
MIILGLVFIFQFVISCSCLAINRSKQTDVINASWWVMSNKTRDELERSFDCCGLFNLTTLYQQDYDFCTAIC

Foldseek 3Di:
DVVVVVVVVVVVVVVVVVVPDDPVNVLVVCVVVVVVDDLVVQLVVCQVVLHFDRPPPCPPCVVRVVVRPGND

Radius of gyration: 17.03 Å; chains: 1; bounding box: 44×23×40 Å

pLDDT: mean 81.54, std 11.38, range [54.0, 95.81]

Organism: Homo sapiens (NCBI:txid9606)

Secondary structure (DSSP, 8-state):
-HHHHHHHHHHHHHHHHHHH--HHHHHHHHHHHHHHS-HHHHHHHHHHHT--SSTT-TTT-HHHHHH--S--